Protein AF-A0A6P1Z9S9-F1 (afdb_monomer)

Radius of gyration: 16.91 Å; Cα contacts (8 Å, |Δi|>4): 119; chains: 1; bounding box: 34×32×51 Å

Secondary structure (DSSP, 8-state):
-TT-HHHHHHHHHHHHHHHHTT----EEEEEEEGGGHHHHHHHHTT-S-HHHHHHHHHTT-SS-HHHHHHHHHHHHHTT--EEEEEPPHHHHHHHHHHGGGG--HHHHTTS-S--------

InterPro domains:
  IPR007314 Haem-binding uptake, Tiki superfamily, ChaN [PF04187] (2-113)
  IPR007314 Haem-binding uptake, Tiki superfamily, ChaN [cd14727] (1-121)

Foldseek 3Di:
DLQDLVVLVVVVVVVVVCVVVVDQDEAEDALAAQVCQVVQVCQLVVNDPPVRVVVSSCVRDPPRCVSNVVVSVCCSVVVHHYGYDHHDPVLVVQCVVPNCVSDDPVSVVVDDPDDDDDDDD

Sequence (121 aa):
MHDEYSTHRAQLAVILALREAGHQVVVGLEMFERRDKETLDRWLAGKLPEREFIEAFLRNWCRLLPQYLDIVLYCRDNGVPMTGLNVPRSLTSNVASQCFESLTEEERGRLPPIACEVSPA

Nearest PDB structures (foldseek):
  6xcs-assembly2_B  TM=6.418E-01  e=1.123E-01  Klebsiella pneumoniae
  3uwo-assembly3_B  TM=2.766E-01  e=8.223E+00  Pseudomonas aeruginosa PAO1
  4gmd-assembly2_B  TM=2.086E-01  e=8.750E+00  Pseudomonas aeruginosa PAO1

Solvent-accessible surface area (backbone atoms only — not comparable to full-atom values): 7199 Å² total; per-residue (Å²): 100,86,85,41,54,69,48,40,52,51,52,43,50,51,56,48,53,43,47,76,72,68,48,91,68,69,49,75,34,68,57,31,32,54,83,44,38,65,60,44,51,32,41,47,68,72,72,44,57,68,70,59,52,51,54,56,42,47,74,67,41,75,92,43,60,82,47,45,43,66,52,58,47,50,25,30,80,68,70,39,51,61,42,28,64,30,72,59,68,68,57,56,53,40,36,75,75,50,39,76,78,67,48,52,73,72,60,51,69,74,47,75,101,73,86,86,83,79,76,82,131

Structure (mmCIF, N/CA/C/O backbone):
data_AF-A0A6P1Z9S9-F1
#
_entry.id   AF-A0A6P1Z9S9-F1
#
loop_
_atom_site.group_PDB
_atom_site.id
_atom_site.type_symbol
_atom_site.label_atom_id
_atom_site.label_alt_id
_atom_site.label_comp_id
_atom_site.label_asym_id
_atom_site.label_entity_id
_atom_site.label_seq_id
_atom_site.pdbx_PDB_ins_code
_atom_site.Cartn_x
_atom_site.Cartn_y
_atom_site.Cartn_z
_atom_site.occupancy
_atom_site.B_iso_or_equiv
_atom_site.auth_seq_id
_atom_site.auth_comp_id
_atom_site.auth_asym_id
_atom_site.auth_atom_id
_atom_site.pdbx_PDB_model_num
ATOM 1 N N . MET A 1 1 ? -10.847 6.749 -11.526 1.00 76.06 1 MET A N 1
ATOM 2 C CA . MET A 1 1 ? -9.511 6.948 -12.147 1.00 76.06 1 MET A CA 1
ATOM 3 C C . MET A 1 1 ? -8.439 6.984 -11.049 1.00 76.06 1 MET A C 1
ATOM 5 O O . MET A 1 1 ? -8.804 7.129 -9.889 1.00 76.06 1 MET A O 1
ATOM 9 N N . HIS A 1 2 ? -7.143 6.797 -11.343 1.00 82.38 2 HIS A N 1
ATOM 10 C CA . HIS A 1 2 ? -6.106 6.734 -10.288 1.00 82.38 2 HIS A CA 1
ATOM 11 C C . HIS A 1 2 ? -5.831 8.074 -9.585 1.00 82.38 2 HIS A C 1
ATOM 13 O O . HIS A 1 2 ? -5.347 8.071 -8.457 1.00 82.38 2 HIS A O 1
ATOM 19 N N . ASP A 1 3 ? -6.133 9.195 -10.225 1.00 84.62 3 ASP A N 1
ATOM 20 C CA . ASP A 1 3 ? -5.942 10.571 -9.748 1.00 84.62 3 ASP A CA 1
ATOM 21 C C . ASP A 1 3 ? -7.193 11.174 -9.078 1.00 84.62 3 ASP A C 1
ATOM 23 O O . ASP A 1 3 ? -7.115 12.220 -8.429 1.00 84.62 3 ASP A O 1
ATOM 27 N N . GLU A 1 4 ? -8.336 10.495 -9.174 1.00 88.56 4 GLU A N 1
ATOM 28 C CA . GLU A 1 4 ? -9.611 10.928 -8.610 1.00 88.56 4 GLU A CA 1
ATOM 29 C C . GLU A 1 4 ? -9.770 10.496 -7.151 1.00 88.56 4 GLU A C 1
ATOM 31 O O . GLU A 1 4 ? -9.980 9.322 -6.838 1.00 88.56 4 GLU A O 1
ATOM 36 N N . TYR A 1 5 ? -9.787 11.468 -6.243 1.00 87.31 5 TYR A N 1
ATOM 37 C CA . TYR A 1 5 ? -9.952 11.224 -4.808 1.00 87.31 5 TYR A CA 1
ATOM 38 C C . TYR A 1 5 ? -11.262 10.487 -4.451 1.00 87.31 5 TYR A C 1
ATOM 40 O O . TYR A 1 5 ? -11.290 9.662 -3.540 1.00 87.31 5 TYR A O 1
ATOM 48 N N . SER A 1 6 ? -12.352 10.720 -5.193 1.00 91.94 6 SER A N 1
ATOM 49 C CA . SER A 1 6 ? -13.635 10.024 -4.997 1.00 91.94 6 SER A CA 1
ATOM 50 C C . SER A 1 6 ? -13.537 8.512 -5.222 1.00 91.94 6 SER A C 1
ATOM 52 O O . SER A 1 6 ? -14.176 7.752 -4.494 1.00 91.94 6 SER A O 1
ATOM 54 N N . THR A 1 7 ? -12.707 8.075 -6.176 1.00 93.62 7 THR A N 1
ATOM 55 C CA . THR A 1 7 ? -12.461 6.650 -6.439 1.00 93.62 7 THR A CA 1
ATOM 56 C C . THR A 1 7 ? -11.801 5.999 -5.222 1.00 93.62 7 THR A C 1
ATOM 58 O O . THR A 1 7 ? -12.254 4.955 -4.759 1.00 93.62 7 THR A O 1
ATOM 61 N N . HIS A 1 8 ? -10.786 6.644 -4.643 1.00 93.94 8 HIS A N 1
ATOM 62 C CA . HIS A 1 8 ? -10.068 6.123 -3.472 1.00 93.94 8 HIS A CA 1
ATOM 63 C C . HIS A 1 8 ? -10.915 6.117 -2.207 1.00 93.94 8 HIS A C 1
ATOM 65 O O . HIS A 1 8 ? -10.881 5.158 -1.440 1.00 93.94 8 HIS A O 1
ATOM 71 N N . ARG A 1 9 ? -11.770 7.128 -2.021 1.00 94.75 9 ARG A N 1
ATOM 72 C CA . ARG A 1 9 ? -12.762 7.108 -0.938 1.00 94.75 9 ARG A CA 1
ATOM 73 C C . ARG A 1 9 ? -13.740 5.944 -1.072 1.00 94.75 9 ARG A C 1
ATOM 75 O O . ARG A 1 9 ? -14.077 5.328 -0.065 1.00 94.75 9 ARG A O 1
ATOM 82 N N . ALA A 1 10 ? -14.184 5.630 -2.289 1.00 96.44 10 ALA A N 1
ATOM 83 C CA . ALA A 1 10 ? -15.038 4.470 -2.527 1.00 96.44 10 ALA A CA 1
ATOM 84 C C . ALA A 1 10 ? -14.296 3.153 -2.237 1.00 96.44 10 ALA A C 1
ATOM 86 O O . ALA A 1 10 ? -14.860 2.269 -1.598 1.00 96.44 10 ALA A O 1
ATOM 87 N N . GLN A 1 11 ? -13.022 3.038 -2.627 1.00 97.00 11 GLN A N 1
ATOM 88 C CA . GLN A 1 11 ? -12.185 1.880 -2.289 1.00 97.00 11 GLN A CA 1
ATOM 89 C C . GLN A 1 11 ? -12.043 1.703 -0.771 1.00 97.00 11 GLN A C 1
ATOM 91 O O . GLN A 1 11 ? -12.250 0.602 -0.263 1.00 97.00 11 GLN A O 1
ATOM 96 N N . LEU A 1 12 ? -11.768 2.783 -0.032 1.00 97.56 12 LEU A N 1
ATOM 97 C CA . LEU A 1 12 ? -11.719 2.746 1.429 1.00 97.56 12 LEU A CA 1
ATOM 98 C C . LEU A 1 12 ? -13.067 2.332 2.035 1.00 97.56 12 LEU A C 1
ATOM 100 O O . LEU A 1 12 ? -13.097 1.501 2.939 1.00 97.56 12 LEU A O 1
ATOM 104 N N . ALA A 1 13 ? -14.183 2.851 1.515 1.00 97.94 13 ALA A N 1
ATOM 105 C CA . ALA A 1 13 ? -15.519 2.469 1.969 1.00 97.94 13 ALA A CA 1
ATOM 106 C C . ALA A 1 13 ? -15.799 0.969 1.769 1.00 97.94 13 ALA A C 1
ATOM 108 O O . ALA A 1 13 ? -16.383 0.335 2.643 1.00 97.94 13 ALA A O 1
ATOM 109 N N . VAL A 1 14 ? -15.338 0.379 0.662 1.00 98.19 14 VAL A N 1
ATOM 110 C CA . VAL A 1 14 ? -15.440 -1.070 0.427 1.00 98.19 14 VAL A CA 1
ATOM 111 C C . VAL A 1 14 ? -14.598 -1.857 1.433 1.00 98.19 14 VAL A C 1
ATOM 113 O O . VAL A 1 14 ? -15.086 -2.833 2.000 1.00 98.19 14 VAL A O 1
ATOM 116 N N . ILE A 1 15 ? -13.356 -1.430 1.693 1.00 98.19 15 ILE A N 1
ATOM 117 C CA . ILE A 1 15 ? -12.480 -2.071 2.689 1.00 98.19 15 ILE A CA 1
ATOM 118 C C . ILE A 1 15 ? -13.145 -2.059 4.072 1.00 98.19 15 ILE A C 1
ATOM 120 O O . ILE A 1 15 ? -13.189 -3.094 4.741 1.00 98.19 15 ILE A O 1
ATOM 124 N N . LEU A 1 16 ? -13.689 -0.907 4.475 1.00 98.00 16 LEU A N 1
ATOM 125 C CA . LEU A 1 16 ? -14.410 -0.735 5.735 1.00 98.00 16 LEU A CA 1
ATOM 126 C C . LEU A 1 16 ? -15.626 -1.659 5.812 1.00 98.00 16 LEU A C 1
ATOM 128 O O . LEU A 1 16 ? -15.726 -2.443 6.751 1.00 98.00 16 LEU A O 1
ATOM 132 N N . ALA A 1 17 ? -16.490 -1.643 4.796 1.00 98.31 17 ALA A N 1
ATOM 133 C CA . ALA A 1 17 ? -17.705 -2.454 4.776 1.00 98.31 17 ALA A CA 1
ATOM 134 C C . ALA A 1 17 ? -17.408 -3.962 4.867 1.00 98.31 17 ALA A C 1
ATOM 136 O O . ALA A 1 17 ? -18.079 -4.687 5.600 1.00 98.31 17 ALA A O 1
ATOM 137 N N . LEU A 1 18 ? -16.374 -4.449 4.169 1.00 98.25 18 LEU A N 1
ATOM 138 C CA . LEU A 1 18 ? -15.960 -5.855 4.249 1.00 98.25 18 LEU A CA 1
ATOM 139 C C . LEU A 1 18 ? -15.456 -6.227 5.649 1.00 98.25 18 LEU A C 1
ATOM 141 O O . LEU A 1 18 ? -15.772 -7.303 6.158 1.00 98.25 18 LEU A O 1
ATOM 145 N N . ARG A 1 19 ? -14.685 -5.337 6.281 1.00 97.44 19 ARG A N 1
ATOM 146 C CA . ARG A 1 19 ? -14.172 -5.525 7.644 1.00 97.44 19 ARG A CA 1
ATOM 147 C C . ARG A 1 19 ? -15.293 -5.503 8.680 1.00 97.44 19 ARG A C 1
ATOM 149 O O . ARG A 1 19 ? -15.312 -6.361 9.556 1.00 97.44 19 ARG A O 1
ATOM 156 N N . GLU A 1 20 ? -16.230 -4.567 8.564 1.00 96.88 20 GLU A N 1
ATOM 157 C CA . GLU A 1 20 ? -17.415 -4.464 9.427 1.00 96.88 20 GLU A CA 1
ATOM 158 C C . GLU A 1 20 ? -18.318 -5.696 9.306 1.00 96.88 20 GLU A C 1
ATOM 160 O O . GLU A 1 20 ? -18.854 -6.169 10.306 1.00 96.88 20 GLU A O 1
ATOM 165 N N . ALA A 1 21 ? -18.412 -6.281 8.109 1.00 97.94 21 ALA A N 1
ATOM 166 C CA . ALA A 1 21 ? -19.095 -7.552 7.874 1.00 97.94 21 ALA A CA 1
ATOM 167 C C . ALA A 1 21 ? -18.333 -8.787 8.414 1.00 97.94 21 ALA A C 1
ATOM 169 O O . ALA A 1 21 ? -18.815 -9.911 8.287 1.00 97.94 21 ALA A O 1
ATOM 170 N N . GLY A 1 22 ? -17.155 -8.605 9.022 1.00 97.06 22 GLY A N 1
ATOM 171 C CA . GLY A 1 22 ? -16.372 -9.674 9.646 1.00 97.06 22 GLY A CA 1
ATOM 172 C C . GLY A 1 22 ? -15.466 -10.451 8.689 1.00 97.06 22 GLY A C 1
ATOM 173 O O . GLY A 1 22 ? -14.930 -11.494 9.069 1.00 97.06 22 GLY A O 1
ATOM 174 N N . HIS A 1 23 ? -15.262 -9.974 7.458 1.00 98.06 23 HIS A N 1
ATOM 175 C CA . HIS A 1 23 ? -14.363 -10.634 6.517 1.00 98.06 23 HIS A CA 1
ATOM 176 C C . HIS A 1 23 ? -12.891 -10.347 6.827 1.00 98.06 23 HIS A C 1
ATOM 178 O O . HIS A 1 23 ? -12.495 -9.245 7.217 1.00 98.06 23 HIS A O 1
ATOM 184 N N . GLN A 1 24 ? -12.048 -11.350 6.574 1.00 96.19 24 GLN A N 1
ATOM 185 C CA . GLN A 1 24 ? -10.606 -11.150 6.508 1.00 96.19 24 GLN A CA 1
ATOM 186 C C . GLN A 1 24 ? -10.263 -10.440 5.197 1.00 96.19 24 GLN A C 1
ATOM 188 O O . GLN A 1 24 ? -10.572 -10.935 4.116 1.00 96.19 24 GLN A O 1
ATOM 193 N N . VAL A 1 25 ? -9.627 -9.275 5.304 1.00 97.56 25 VAL A N 1
ATOM 194 C CA . VAL A 1 25 ? -9.275 -8.424 4.163 1.00 97.56 25 VAL A CA 1
ATOM 195 C C . VAL A 1 25 ? -7.765 -8.242 4.114 1.00 97.56 25 VAL A C 1
ATOM 197 O O . VAL A 1 25 ? -7.137 -7.971 5.137 1.00 97.56 25 VAL A O 1
ATOM 200 N N . VAL A 1 26 ? -7.209 -8.360 2.910 1.00 97.62 26 VAL A N 1
ATOM 201 C CA . VAL A 1 26 ? -5.836 -7.977 2.565 1.00 97.62 26 VAL A CA 1
ATOM 202 C C . VAL A 1 26 ? -5.921 -6.972 1.424 1.00 97.62 26 VAL A C 1
ATOM 204 O O . VAL A 1 26 ? -6.663 -7.193 0.466 1.00 97.62 26 VAL A O 1
ATOM 207 N N . VAL A 1 27 ? -5.173 -5.874 1.514 1.00 97.94 27 VAL A N 1
ATOM 208 C CA . VAL A 1 27 ? -5.168 -4.825 0.488 1.00 97.94 27 VAL A CA 1
ATOM 209 C C . VAL A 1 27 ? -3.989 -5.030 -0.460 1.00 97.94 27 VAL A C 1
ATOM 211 O O . VAL A 1 27 ? -2.824 -4.944 -0.073 1.00 97.94 27 VAL A O 1
ATOM 214 N N . GLY A 1 28 ? -4.303 -5.320 -1.721 1.00 96.62 28 GLY A N 1
ATOM 215 C CA . GLY A 1 28 ? -3.324 -5.382 -2.800 1.00 96.62 28 GLY A CA 1
ATOM 216 C C . GLY A 1 28 ? -3.024 -3.990 -3.352 1.00 96.62 28 GLY A C 1
ATOM 217 O O . GLY A 1 28 ? -3.941 -3.239 -3.674 1.00 96.62 28 GLY A O 1
ATOM 218 N N . LEU A 1 29 ? -1.744 -3.656 -3.476 1.00 95.62 29 LEU A N 1
ATOM 219 C CA . LEU A 1 29 ? -1.262 -2.353 -3.908 1.00 95.62 29 LEU A CA 1
ATOM 220 C C . LEU A 1 29 ? -0.479 -2.478 -5.221 1.00 95.62 29 LEU A C 1
ATOM 222 O O . LEU A 1 29 ? 0.596 -3.072 -5.266 1.00 95.62 29 LEU A O 1
ATOM 226 N N . GLU A 1 30 ? -1.014 -1.910 -6.302 1.00 92.75 30 GLU A N 1
ATOM 227 C CA . GLU A 1 30 ? -0.419 -1.990 -7.646 1.00 92.75 30 GLU A CA 1
ATOM 228 C C . GLU A 1 30 ? 0.886 -1.183 -7.768 1.00 92.75 30 GLU A C 1
ATOM 230 O O . GLU A 1 30 ? 1.817 -1.573 -8.471 1.00 92.75 30 GLU A O 1
ATOM 235 N N . MET A 1 31 ? 1.013 -0.080 -7.032 1.00 92.31 31 MET A N 1
ATOM 236 C CA . MET A 1 31 ? 2.249 0.705 -6.990 1.00 92.31 31 MET A CA 1
ATOM 237 C C . MET A 1 31 ? 3.406 0.009 -6.271 1.00 92.31 31 MET A C 1
ATOM 239 O O . MET A 1 31 ? 4.523 0.516 -6.301 1.00 92.31 31 MET A O 1
ATOM 243 N N . PHE A 1 32 ? 3.165 -1.138 -5.639 1.00 94.62 32 PHE A N 1
ATOM 244 C CA . PHE A 1 32 ? 4.201 -1.959 -5.034 1.00 94.62 32 PHE A CA 1
ATOM 245 C C . PHE A 1 32 ? 4.385 -3.243 -5.827 1.00 94.62 32 PHE A C 1
ATOM 247 O O . PHE A 1 32 ? 3.440 -3.847 -6.344 1.00 94.62 32 PHE A O 1
ATOM 254 N N . GLU A 1 33 ? 5.629 -3.681 -5.902 1.00 93.12 33 GLU A N 1
ATOM 255 C CA . GLU A 1 33 ? 5.970 -4.953 -6.500 1.00 93.12 33 GLU A CA 1
ATOM 256 C C . GLU A 1 33 ? 5.850 -6.078 -5.469 1.00 93.12 33 GLU A C 1
ATOM 258 O O . GLU A 1 33 ? 5.972 -5.856 -4.264 1.00 93.12 33 GLU A O 1
ATOM 263 N N . ARG A 1 34 ? 5.702 -7.328 -5.921 1.00 90.56 34 ARG A N 1
ATOM 264 C CA . ARG A 1 34 ? 5.658 -8.499 -5.020 1.00 90.56 34 ARG A CA 1
ATOM 265 C C . ARG A 1 34 ? 6.870 -8.584 -4.081 1.00 90.56 34 ARG A C 1
ATOM 267 O O . ARG A 1 34 ? 6.754 -9.103 -2.974 1.00 90.56 34 ARG A O 1
ATOM 274 N N . ARG A 1 35 ? 8.027 -8.058 -4.507 1.00 90.50 35 ARG A N 1
ATOM 275 C CA . ARG A 1 3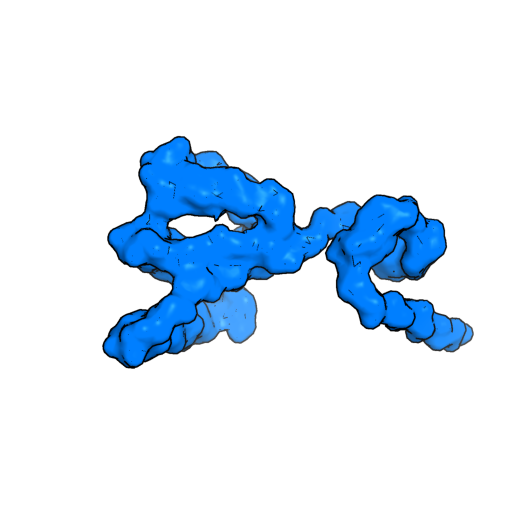5 ? 9.260 -7.998 -3.700 1.00 90.50 35 ARG A CA 1
ATOM 276 C C . ARG A 1 35 ? 9.226 -6.954 -2.579 1.00 90.50 35 ARG A C 1
ATOM 278 O O . ARG A 1 35 ? 10.014 -7.064 -1.650 1.00 90.50 35 ARG A O 1
ATOM 285 N N . ASP A 1 36 ? 8.311 -5.986 -2.618 1.00 94.50 36 ASP A N 1
ATOM 286 C CA . ASP A 1 36 ? 8.209 -4.923 -1.608 1.00 94.50 36 ASP A CA 1
ATOM 287 C C . ASP A 1 36 ? 7.483 -5.385 -0.321 1.00 94.50 36 ASP A C 1
ATOM 289 O O . ASP A 1 36 ? 7.156 -4.566 0.541 1.00 94.50 36 ASP A O 1
ATOM 293 N N . LYS A 1 37 ? 7.233 -6.695 -0.148 1.00 93.50 37 LYS A N 1
ATOM 294 C CA . LYS A 1 37 ? 6.552 -7.249 1.035 1.00 93.50 37 LYS A CA 1
ATOM 295 C C . LYS A 1 37 ? 7.201 -6.807 2.350 1.00 93.50 37 LYS A C 1
ATOM 297 O O . LYS A 1 37 ? 6.489 -6.396 3.258 1.00 93.50 37 LYS A O 1
ATOM 302 N N . GLU A 1 38 ? 8.528 -6.855 2.450 1.00 96.12 38 GLU A N 1
ATOM 303 C CA . GLU A 1 38 ? 9.227 -6.460 3.679 1.00 96.12 38 GLU A CA 1
ATOM 304 C C . GLU A 1 38 ? 9.007 -4.976 4.011 1.00 96.12 38 GLU A C 1
ATOM 306 O O . GLU A 1 38 ? 8.772 -4.619 5.166 1.00 96.12 38 GLU A O 1
ATOM 311 N N . THR A 1 39 ? 9.022 -4.102 3.001 1.00 96.75 39 THR A N 1
ATOM 312 C CA . THR A 1 39 ? 8.729 -2.674 3.169 1.00 96.75 39 THR A CA 1
ATOM 313 C C . THR A 1 39 ? 7.309 -2.462 3.694 1.00 96.75 39 THR A C 1
ATOM 315 O O . THR A 1 39 ? 7.119 -1.716 4.657 1.00 96.75 39 THR A O 1
ATOM 318 N N . LEU A 1 40 ? 6.321 -3.147 3.110 1.00 97.06 40 LEU A N 1
ATOM 319 C CA . LEU A 1 40 ? 4.919 -3.057 3.528 1.00 97.06 40 LEU A CA 1
ATOM 320 C C . LEU A 1 40 ? 4.694 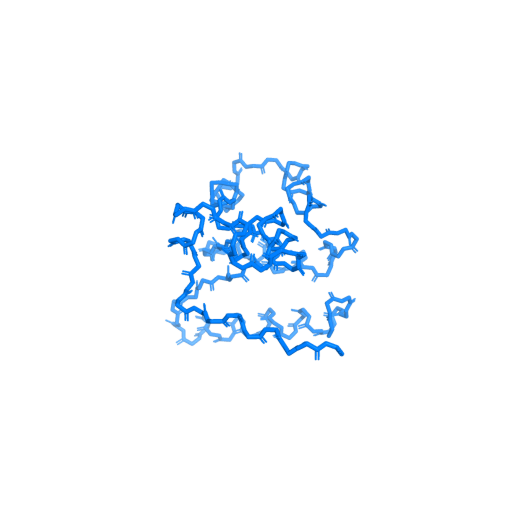-3.619 4.939 1.00 97.06 40 LEU A C 1
ATOM 322 O O . LEU A 1 40 ? 3.990 -2.997 5.732 1.00 97.06 40 LEU A O 1
ATOM 326 N N . ASP A 1 41 ? 5.338 -4.735 5.284 1.00 97.31 41 ASP A N 1
ATOM 327 C CA . ASP A 1 41 ? 5.265 -5.334 6.621 1.00 97.31 41 ASP A CA 1
ATOM 328 C C . ASP A 1 41 ? 5.895 -4.409 7.681 1.00 97.31 41 ASP A C 1
ATOM 330 O O . ASP A 1 41 ? 5.338 -4.222 8.766 1.00 97.31 41 ASP A O 1
ATOM 334 N N . ARG A 1 42 ? 7.038 -3.774 7.375 1.00 97.88 42 ARG A N 1
ATOM 335 C CA . ARG A 1 42 ? 7.676 -2.794 8.272 1.00 97.88 42 ARG A CA 1
ATOM 336 C C . ARG A 1 42 ? 6.825 -1.540 8.453 1.00 97.88 42 ARG A C 1
ATOM 338 O O . ARG A 1 42 ? 6.760 -1.027 9.570 1.00 97.88 42 ARG A O 1
ATOM 345 N N . TRP A 1 43 ? 6.186 -1.056 7.388 1.00 97.38 43 TRP A N 1
ATOM 346 C CA . TRP A 1 43 ? 5.242 0.060 7.466 1.00 97.38 43 TRP A CA 1
ATOM 347 C C . TRP A 1 43 ? 4.050 -0.279 8.359 1.00 97.38 43 TRP A C 1
ATOM 349 O O . TRP A 1 43 ? 3.767 0.465 9.295 1.00 97.38 43 TRP A O 1
ATOM 359 N N . LEU A 1 44 ? 3.419 -1.436 8.131 1.00 97.00 44 LEU A N 1
ATOM 360 C CA . LEU A 1 44 ? 2.304 -1.941 8.935 1.00 97.00 44 LEU A CA 1
ATOM 361 C C . LEU A 1 44 ? 2.680 -2.069 10.420 1.00 97.00 44 LEU A C 1
ATOM 363 O O . LEU A 1 44 ? 1.883 -1.741 11.290 1.00 97.00 44 LEU A O 1
ATOM 367 N N . ALA A 1 45 ? 3.912 -2.490 10.715 1.00 96.75 45 ALA A N 1
ATOM 368 C CA . ALA A 1 45 ? 4.427 -2.606 12.079 1.00 96.75 45 ALA A CA 1
ATOM 369 C C . ALA A 1 45 ? 4.841 -1.267 12.727 1.00 96.75 45 ALA A C 1
ATOM 371 O O . ALA A 1 45 ? 5.346 -1.280 13.850 1.00 96.75 45 ALA A O 1
ATOM 372 N N . GLY A 1 46 ? 4.720 -0.131 12.029 1.00 95.81 46 GLY A N 1
ATOM 373 C CA . GLY A 1 46 ? 5.191 1.175 12.510 1.00 95.81 46 GLY A CA 1
ATOM 374 C C . GLY A 1 46 ? 6.719 1.289 12.621 1.00 95.81 46 GLY A C 1
ATOM 375 O O . GLY A 1 46 ? 7.228 2.146 13.337 1.00 95.81 46 GLY A O 1
ATOM 376 N N . LYS A 1 47 ? 7.466 0.412 11.935 1.00 97.38 47 LYS A N 1
ATOM 377 C CA . LYS A 1 47 ? 8.942 0.313 11.965 1.00 97.38 47 LYS A CA 1
ATOM 378 C C . LYS A 1 47 ? 9.619 0.898 10.721 1.00 97.38 47 LYS A C 1
ATOM 380 O O . LYS A 1 47 ? 10.838 0.778 10.561 1.00 97.38 47 LYS A O 1
ATOM 385 N N . LEU A 1 48 ? 8.837 1.463 9.805 1.00 97.19 48 LEU A N 1
ATOM 386 C CA . LEU A 1 48 ? 9.324 2.166 8.626 1.00 97.19 48 LEU A CA 1
ATOM 387 C C . LEU A 1 48 ? 9.030 3.662 8.794 1.00 97.19 48 LEU A C 1
ATOM 389 O O . LEU A 1 48 ? 7.861 4.021 8.950 1.00 97.19 48 LEU A O 1
ATOM 393 N N . PRO A 1 49 ? 10.049 4.536 8.768 1.00 96.19 49 PRO A N 1
ATOM 394 C CA . PRO A 1 49 ? 9.832 5.976 8.751 1.00 96.19 49 PRO A CA 1
ATOM 395 C C . PRO A 1 49 ? 8.963 6.395 7.563 1.00 96.19 49 PRO A C 1
ATOM 397 O O . PRO A 1 49 ? 9.110 5.870 6.460 1.00 96.19 49 PRO A O 1
ATOM 400 N N . GLU A 1 50 ? 8.101 7.391 7.762 1.00 93.44 50 GLU A N 1
ATOM 401 C CA . GLU A 1 50 ? 7.192 7.880 6.716 1.00 93.44 50 GLU A CA 1
ATOM 402 C C . GLU A 1 50 ? 7.938 8.300 5.445 1.00 93.44 50 GLU A C 1
ATOM 404 O O . GLU A 1 50 ? 7.537 7.945 4.341 1.00 93.44 50 GLU A O 1
ATOM 409 N N . ARG A 1 51 ? 9.089 8.963 5.596 1.00 94.62 51 ARG A N 1
ATOM 410 C CA . ARG A 1 51 ? 9.948 9.335 4.468 1.00 94.62 51 ARG A CA 1
ATOM 411 C C . ARG A 1 51 ? 10.365 8.127 3.619 1.00 94.62 51 ARG A C 1
ATOM 413 O O . ARG A 1 51 ? 10.308 8.211 2.397 1.00 94.62 51 ARG A O 1
ATOM 420 N N . GLU A 1 52 ? 10.752 7.015 4.243 1.00 95.75 52 GLU A N 1
ATOM 421 C CA . GLU A 1 52 ? 11.145 5.793 3.523 1.00 95.75 52 GLU A CA 1
ATOM 422 C C . GLU A 1 52 ? 9.943 5.147 2.818 1.00 95.75 52 GLU A C 1
ATOM 424 O O . GLU A 1 52 ? 10.075 4.640 1.704 1.00 95.75 52 GLU A O 1
ATOM 429 N N . PHE A 1 53 ? 8.753 5.203 3.427 1.00 94.88 53 PHE A N 1
ATOM 430 C CA . PHE A 1 53 ? 7.523 4.742 2.780 1.00 94.88 53 PHE A CA 1
ATOM 431 C C . PHE A 1 53 ? 7.192 5.571 1.532 1.00 94.88 53 PHE A C 1
ATOM 433 O O . PHE A 1 53 ? 6.891 5.013 0.476 1.00 94.88 53 PHE A O 1
ATOM 440 N N . ILE A 1 54 ? 7.294 6.899 1.636 1.00 93.31 54 ILE A N 1
ATOM 441 C CA . ILE A 1 54 ? 7.079 7.824 0.517 1.00 93.31 54 ILE A CA 1
ATOM 442 C C . ILE A 1 54 ? 8.063 7.519 -0.618 1.00 93.31 54 ILE A C 1
ATOM 444 O O . ILE A 1 54 ? 7.652 7.406 -1.771 1.00 93.31 54 ILE A O 1
ATOM 448 N N . GLU A 1 55 ? 9.348 7.335 -0.307 1.00 93.50 55 GLU A N 1
ATOM 449 C CA . GLU A 1 55 ? 10.370 6.973 -1.298 1.00 93.50 55 GLU A CA 1
ATOM 450 C C . GLU A 1 55 ? 10.053 5.637 -1.990 1.00 93.50 55 GLU A C 1
ATOM 452 O O . GLU A 1 55 ? 10.179 5.526 -3.213 1.00 93.50 55 GLU A O 1
ATOM 457 N N . ALA A 1 56 ? 9.582 4.637 -1.238 1.00 93.06 56 ALA A N 1
ATOM 458 C CA . ALA A 1 56 ? 9.172 3.353 -1.798 1.00 93.06 56 ALA A CA 1
ATOM 459 C C . ALA A 1 56 ? 7.954 3.473 -2.729 1.00 93.06 56 ALA A C 1
ATOM 461 O O . ALA A 1 56 ? 7.960 2.887 -3.809 1.00 93.06 56 ALA A O 1
ATOM 462 N N . PHE A 1 57 ? 6.948 4.268 -2.359 1.00 93.31 57 PHE A N 1
ATOM 463 C CA . PHE A 1 57 ? 5.775 4.528 -3.200 1.00 93.31 57 PHE A CA 1
ATOM 464 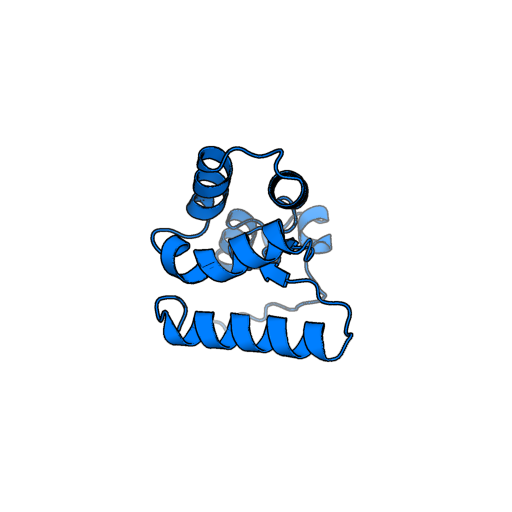C C . PHE A 1 57 ? 6.166 5.238 -4.509 1.00 93.31 57 PHE A C 1
ATOM 466 O O . PHE A 1 57 ? 5.768 4.837 -5.608 1.00 93.31 57 PHE A O 1
ATOM 473 N N . LEU A 1 58 ? 6.983 6.290 -4.396 1.00 90.88 58 LEU A N 1
ATOM 474 C CA . LEU A 1 58 ? 7.380 7.138 -5.522 1.00 90.88 58 LEU A CA 1
ATOM 475 C C . LEU A 1 58 ? 8.283 6.427 -6.537 1.00 90.88 58 LEU A C 1
ATOM 477 O O . LEU A 1 58 ? 8.341 6.858 -7.687 1.00 90.88 58 LEU A O 1
ATOM 481 N N . ARG A 1 59 ? 8.947 5.328 -6.153 1.00 89.69 59 ARG A N 1
ATOM 482 C CA . ARG A 1 59 ? 9.762 4.502 -7.061 1.00 89.69 59 ARG A CA 1
ATOM 483 C C . ARG A 1 59 ? 8.973 4.017 -8.278 1.00 89.69 59 ARG A C 1
ATOM 485 O O . ARG A 1 59 ? 9.524 3.945 -9.375 1.00 89.69 59 ARG A O 1
ATOM 492 N N . ASN A 1 60 ? 7.694 3.700 -8.094 1.00 84.69 60 ASN A N 1
ATOM 493 C CA . ASN A 1 60 ? 6.854 3.175 -9.164 1.00 84.69 60 ASN A CA 1
ATOM 494 C C . ASN A 1 60 ? 5.849 4.216 -9.659 1.00 84.69 60 ASN A C 1
ATOM 496 O O . ASN A 1 60 ? 5.620 4.317 -10.871 1.00 84.69 60 ASN A O 1
ATOM 500 N N . TRP A 1 61 ? 5.226 4.962 -8.744 1.00 86.50 61 TRP A N 1
ATOM 501 C CA . TRP A 1 61 ? 4.096 5.837 -9.046 1.00 86.50 61 TRP A CA 1
ATOM 502 C C . TRP A 1 61 ? 4.363 7.267 -8.576 1.00 86.50 61 TRP A C 1
ATOM 504 O O . TRP A 1 61 ? 4.382 7.567 -7.384 1.00 86.50 61 TRP A O 1
ATOM 514 N N . CYS A 1 62 ? 4.521 8.187 -9.526 1.00 77.88 62 CYS A N 1
ATOM 515 C CA . CYS A 1 62 ? 4.774 9.594 -9.229 1.00 77.88 62 CYS A CA 1
ATOM 516 C C . CYS A 1 62 ? 3.466 10.366 -8.981 1.00 77.88 62 CYS A C 1
ATOM 518 O O . CYS A 1 62 ? 2.514 10.233 -9.744 1.00 77.88 62 CYS A O 1
ATOM 520 N N . ARG A 1 63 ? 3.457 11.254 -7.972 1.00 73.31 63 ARG A N 1
ATOM 521 C CA . ARG A 1 63 ? 2.417 12.285 -7.711 1.00 73.31 63 ARG A CA 1
ATOM 522 C C . ARG A 1 63 ? 1.012 11.790 -7.326 1.00 73.31 63 ARG A C 1
ATOM 524 O O . ARG A 1 63 ? 0.129 12.626 -7.168 1.00 73.31 63 ARG A O 1
ATOM 531 N N . LEU A 1 64 ? 0.824 10.485 -7.124 1.00 86.31 64 LEU A N 1
ATOM 532 C CA . LEU A 1 64 ? -0.467 9.903 -6.733 1.00 86.31 64 LEU A CA 1
ATOM 533 C C . LEU A 1 64 ? -0.588 9.582 -5.237 1.00 86.31 64 LEU A C 1
ATOM 535 O O . LEU A 1 64 ? -1.656 9.202 -4.784 1.00 86.31 64 LEU A O 1
ATOM 539 N N . LEU A 1 65 ? 0.479 9.721 -4.446 1.00 86.50 65 LEU A N 1
ATOM 540 C CA . LEU A 1 65 ? 0.445 9.358 -3.024 1.00 86.50 65 LEU A CA 1
ATOM 541 C C . LEU A 1 65 ? -0.712 10.007 -2.229 1.00 86.50 65 LEU A C 1
ATOM 543 O O . LEU A 1 65 ? -1.353 9.278 -1.470 1.00 86.50 65 LEU A O 1
ATOM 547 N N . PRO A 1 66 ? -1.033 11.312 -2.386 1.00 90.38 66 PRO A N 1
ATOM 548 C CA . PRO A 1 66 ? -2.111 11.940 -1.617 1.00 90.38 66 PRO A CA 1
ATOM 549 C C . PRO A 1 66 ? -3.465 11.242 -1.772 1.00 90.38 66 PRO A C 1
ATOM 551 O O . PRO A 1 66 ? -4.256 11.216 -0.838 1.00 90.38 66 PRO A O 1
ATOM 554 N N . GLN A 1 67 ? -3.720 10.646 -2.936 1.00 90.12 67 GLN A N 1
ATOM 555 C CA . GLN A 1 67 ? -4.953 9.930 -3.226 1.00 90.12 67 GLN A CA 1
ATOM 556 C C . GLN A 1 67 ? -5.067 8.599 -2.467 1.00 90.12 67 GLN A C 1
ATOM 558 O O . GLN A 1 67 ? -6.172 8.189 -2.131 1.00 90.12 67 GLN A O 1
ATOM 563 N N . TYR A 1 68 ? -3.940 7.945 -2.171 1.00 93.06 68 TYR A N 1
ATOM 564 C CA . TYR A 1 68 ? -3.905 6.644 -1.492 1.00 93.06 68 TYR A CA 1
ATOM 565 C C . TYR A 1 68 ? -3.727 6.763 0.021 1.00 93.06 68 TYR A C 1
ATOM 567 O O . TYR A 1 68 ? -3.888 5.762 0.719 1.00 93.06 68 TYR A O 1
ATOM 575 N N . LEU A 1 69 ? -3.383 7.954 0.526 1.00 92.50 69 LEU A N 1
ATOM 576 C CA . LEU A 1 69 ? -2.927 8.156 1.901 1.00 92.50 69 LEU A CA 1
ATOM 577 C C . LEU A 1 69 ? -3.921 7.614 2.937 1.00 92.50 69 LEU A C 1
ATOM 579 O O . LEU A 1 69 ? -3.516 6.893 3.845 1.00 92.50 69 LEU A O 1
ATOM 583 N N . ASP A 1 70 ? -5.216 7.872 2.753 1.00 95.50 70 ASP A N 1
ATOM 584 C CA . ASP A 1 70 ? -6.249 7.400 3.681 1.00 95.50 70 ASP A CA 1
ATOM 585 C C . ASP A 1 70 ? -6.303 5.868 3.756 1.00 95.50 70 ASP A C 1
ATOM 587 O O . ASP A 1 70 ? -6.474 5.304 4.834 1.00 95.50 70 ASP A O 1
ATOM 591 N N . ILE A 1 71 ? -6.097 5.178 2.629 1.00 96.81 71 ILE A N 1
ATOM 592 C CA . ILE A 1 71 ? -6.078 3.712 2.575 1.00 96.81 71 ILE A CA 1
ATOM 593 C C . ILE A 1 71 ? -4.837 3.173 3.290 1.00 96.81 71 ILE A C 1
ATOM 595 O O . ILE A 1 71 ? -4.959 2.280 4.130 1.00 96.81 71 ILE A O 1
ATOM 599 N N . VAL A 1 72 ? -3.643 3.701 2.992 1.00 96.00 72 VAL A N 1
ATOM 600 C CA . VAL A 1 72 ? -2.393 3.186 3.588 1.00 96.00 72 VAL A CA 1
ATOM 601 C C . VAL A 1 72 ? -2.269 3.506 5.076 1.00 96.00 72 VAL A C 1
ATOM 603 O O . VAL A 1 72 ? -1.728 2.685 5.822 1.00 96.00 72 VAL A O 1
ATOM 606 N N . LEU A 1 73 ? -2.800 4.648 5.526 1.00 96.38 73 LEU A N 1
ATOM 607 C CA . LEU A 1 73 ? -2.904 4.980 6.947 1.00 96.38 73 LEU A CA 1
ATOM 608 C C . LEU A 1 73 ? -3.934 4.093 7.642 1.00 96.38 73 LEU A C 1
ATOM 610 O O . LEU A 1 73 ? -3.604 3.481 8.654 1.00 96.38 73 LEU A O 1
ATOM 614 N N . TYR A 1 74 ? -5.132 3.933 7.067 1.00 97.62 74 TYR A N 1
ATOM 615 C CA . TYR A 1 74 ? -6.146 3.036 7.621 1.00 97.62 74 TYR A CA 1
ATOM 616 C C . TYR A 1 74 ? -5.597 1.618 7.805 1.00 97.62 74 TYR A C 1
ATOM 618 O O . TYR A 1 74 ? -5.778 1.024 8.869 1.00 97.62 74 TYR A O 1
ATOM 626 N N . CYS A 1 75 ? -4.886 1.094 6.801 1.00 97.56 75 CYS A N 1
ATOM 627 C CA . CYS A 1 75 ? -4.302 -0.239 6.874 1.00 97.56 75 CYS A CA 1
ATOM 628 C C . CYS A 1 75 ? -3.263 -0.355 7.991 1.00 97.56 75 CYS A C 1
ATOM 630 O O . CYS A 1 75 ? -3.316 -1.314 8.759 1.00 97.56 75 CYS A O 1
ATOM 632 N N . ARG A 1 76 ? -2.364 0.629 8.119 1.00 96.88 76 ARG A N 1
ATOM 633 C CA . ARG A 1 76 ? -1.375 0.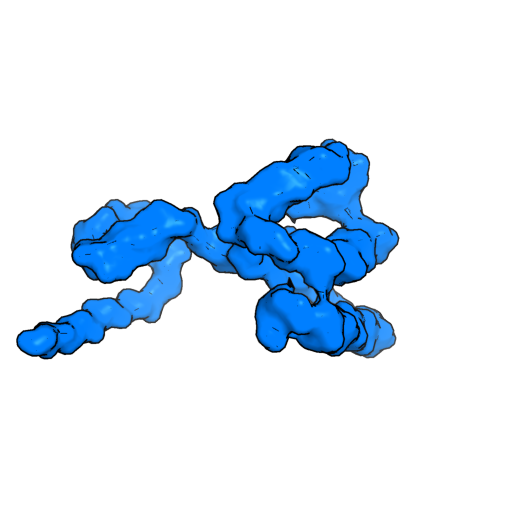677 9.203 1.00 96.88 76 ARG A CA 1
ATOM 634 C C . ARG A 1 76 ? -2.051 0.708 10.571 1.00 96.88 76 ARG A C 1
ATOM 636 O O . ARG A 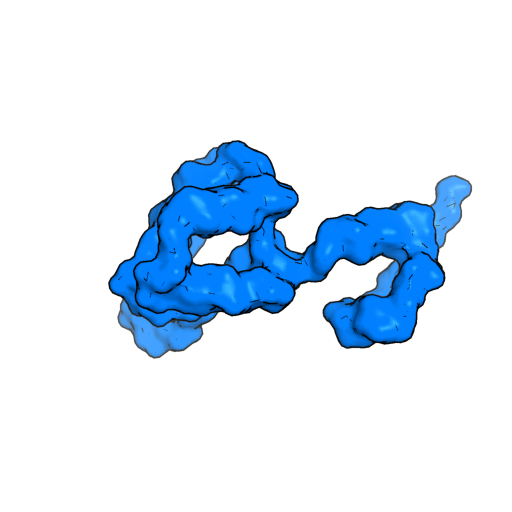1 76 ? -1.772 -0.134 11.418 1.00 96.88 76 ARG A O 1
ATOM 643 N N . ASP A 1 77 ? -2.962 1.654 10.760 1.00 96.75 77 ASP A N 1
ATOM 644 C CA . ASP A 1 77 ? -3.537 1.965 12.067 1.00 96.75 77 ASP A CA 1
ATOM 645 C C . ASP A 1 77 ? -4.522 0.879 12.546 1.00 96.75 77 ASP A C 1
ATOM 647 O O . ASP A 1 77 ? -4.723 0.713 13.746 1.00 96.75 77 ASP A O 1
ATOM 651 N N . ASN A 1 78 ? -5.097 0.091 11.626 1.00 96.69 78 ASN A N 1
ATOM 652 C CA . ASN A 1 78 ? -6.052 -0.987 11.930 1.00 96.69 78 ASN A CA 1
ATOM 653 C C . ASN A 1 78 ? -5.492 -2.401 11.696 1.00 96.69 78 ASN A C 1
ATOM 655 O O . ASN A 1 78 ? -6.247 -3.383 11.735 1.00 96.69 78 ASN A O 1
ATOM 659 N N . GLY A 1 79 ? -4.189 -2.518 11.419 1.00 95.94 79 GLY A N 1
ATOM 660 C CA . GLY A 1 79 ? -3.524 -3.801 11.195 1.00 95.94 79 GLY A CA 1
ATOM 661 C C . GLY A 1 79 ? -4.087 -4.587 10.007 1.00 95.94 79 GLY A C 1
ATOM 662 O O . GLY A 1 79 ? -4.193 -5.811 10.081 1.00 95.94 79 GLY A O 1
ATOM 663 N N . VAL A 1 80 ? -4.503 -3.910 8.931 1.00 97.88 80 VAL A N 1
ATOM 664 C CA . VAL A 1 80 ? -4.952 -4.569 7.695 1.00 97.88 80 VAL A CA 1
ATOM 665 C C . VAL A 1 80 ? -3.719 -4.923 6.858 1.00 97.88 80 VAL A C 1
ATOM 667 O O . VAL A 1 80 ? -2.983 -4.015 6.464 1.00 97.88 80 VAL A O 1
ATOM 670 N N . PRO A 1 81 ? -3.463 -6.213 6.572 1.00 97.56 81 PRO A N 1
ATOM 671 C CA . PRO A 1 81 ? -2.295 -6.608 5.796 1.00 97.56 81 PRO A CA 1
ATOM 672 C C . PRO A 1 81 ? -2.301 -5.999 4.394 1.00 97.56 81 PRO A C 1
ATOM 674 O O . PRO A 1 81 ? -3.350 -5.895 3.754 1.00 97.56 81 PRO A O 1
ATOM 677 N N . MET A 1 82 ? -1.112 -5.656 3.897 1.00 97.56 82 MET A N 1
ATOM 678 C CA . MET A 1 82 ? -0.913 -5.119 2.551 1.00 97.56 82 MET A CA 1
ATOM 679 C C . MET A 1 82 ? 0.078 -5.972 1.760 1.00 97.56 82 MET A C 1
ATOM 681 O O . MET A 1 82 ? 1.000 -6.556 2.330 1.00 97.56 82 MET A O 1
ATOM 685 N N . THR A 1 83 ? -0.091 -6.041 0.439 1.00 96.56 83 THR A N 1
ATOM 686 C CA . THR A 1 83 ? 0.833 -6.764 -0.446 1.00 96.56 83 THR A CA 1
ATOM 687 C C . THR A 1 83 ? 1.001 -6.063 -1.791 1.00 96.56 83 THR A C 1
ATOM 689 O O . THR A 1 83 ? 0.051 -5.481 -2.311 1.00 96.56 83 THR A O 1
ATOM 692 N N . GLY A 1 84 ? 2.208 -6.106 -2.356 1.00 95.19 84 GLY A N 1
ATOM 693 C CA . GLY A 1 84 ? 2.485 -5.566 -3.684 1.00 95.19 84 GLY A CA 1
ATOM 694 C C . GLY A 1 84 ? 2.029 -6.528 -4.776 1.00 95.19 84 GLY A C 1
ATOM 695 O O . GLY A 1 84 ? 2.284 -7.731 -4.697 1.00 95.19 84 GLY A O 1
ATOM 696 N N . LEU A 1 85 ? 1.345 -6.009 -5.793 1.00 92.75 85 LEU A N 1
ATOM 697 C CA . LEU A 1 85 ? 0.768 -6.838 -6.856 1.00 92.75 85 LEU A CA 1
ATOM 698 C C . LEU A 1 85 ? 1.676 -6.959 -8.081 1.00 92.75 85 LEU A C 1
ATOM 700 O O . LEU A 1 85 ? 1.685 -8.006 -8.737 1.00 92.75 85 LEU A O 1
ATOM 704 N N . ASN A 1 86 ? 2.448 -5.914 -8.379 1.00 90.25 86 ASN A N 1
ATOM 705 C CA . ASN A 1 86 ? 3.154 -5.810 -9.648 1.00 90.25 86 ASN A CA 1
ATOM 706 C C . ASN A 1 86 ? 4.446 -6.635 -9.696 1.00 90.25 86 ASN A C 1
ATOM 708 O O . ASN A 1 86 ? 5.067 -6.976 -8.687 1.00 90.25 86 ASN A O 1
ATOM 712 N N . VAL A 1 87 ? 4.853 -6.977 -10.914 1.00 86.12 87 VAL A N 1
ATOM 713 C CA . VAL A 1 87 ? 6.199 -7.481 -11.209 1.00 86.12 87 VAL A CA 1
ATOM 714 C C . VAL A 1 87 ? 7.145 -6.299 -11.468 1.00 86.12 87 VAL A C 1
ATOM 716 O O . VAL A 1 87 ? 6.662 -5.193 -11.729 1.00 86.12 87 VAL A O 1
ATOM 719 N N . PRO A 1 88 ? 8.476 -6.499 -11.429 1.00 84.75 88 PRO A N 1
ATOM 720 C CA . PRO A 1 88 ? 9.424 -5.436 -11.734 1.00 84.75 88 PRO A CA 1
ATOM 721 C C . PRO A 1 88 ? 9.139 -4.752 -13.068 1.00 84.75 88 PRO A C 1
ATOM 723 O O . PRO A 1 88 ? 8.909 -5.411 -14.080 1.00 84.75 88 PRO A O 1
ATOM 726 N N . ARG A 1 89 ? 9.206 -3.419 -13.092 1.00 79.88 89 ARG A N 1
ATOM 727 C CA . ARG A 1 89 ? 8.928 -2.626 -14.304 1.00 79.88 89 ARG A CA 1
ATOM 728 C C . ARG A 1 89 ? 9.888 -2.935 -15.460 1.00 79.88 89 ARG A C 1
ATOM 730 O O . ARG A 1 89 ? 9.521 -2.825 -16.624 1.00 79.88 89 ARG A O 1
ATOM 737 N N . SER A 1 90 ? 11.113 -3.353 -15.142 1.00 81.06 90 SER A N 1
ATOM 738 C CA . SER A 1 90 ? 12.077 -3.850 -16.130 1.00 81.06 90 SER A CA 1
ATOM 739 C C . SER A 1 90 ? 11.561 -5.101 -16.842 1.00 81.06 90 SER A C 1
ATOM 741 O O . SER A 1 90 ? 11.713 -5.220 -18.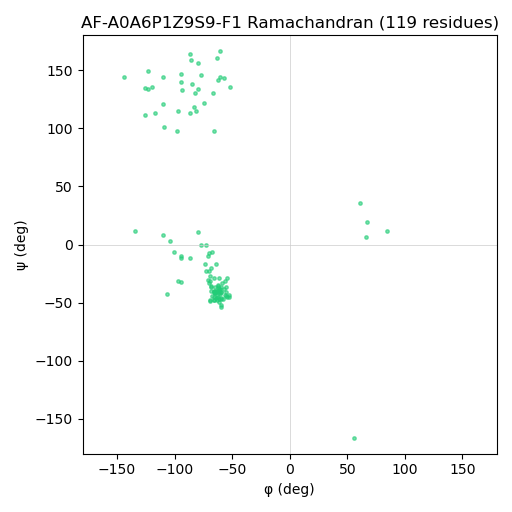052 1.00 81.06 90 SER A O 1
ATOM 743 N N . LEU A 1 91 ? 10.887 -5.994 -16.112 1.00 80.75 91 LEU A N 1
ATOM 744 C CA . LEU A 1 91 ? 10.314 -7.216 -16.661 1.00 80.75 91 LEU A CA 1
ATOM 745 C C . LEU A 1 91 ? 9.195 -6.896 -17.656 1.00 80.75 91 LEU A C 1
ATOM 747 O O . LEU A 1 91 ? 9.192 -7.417 -18.767 1.00 80.75 91 LEU A O 1
ATOM 751 N N . THR A 1 92 ? 8.270 -6.003 -17.290 1.00 80.44 92 THR A N 1
ATOM 752 C CA . THR A 1 92 ? 7.183 -5.602 -18.197 1.00 80.44 92 THR A CA 1
ATOM 753 C C . THR A 1 92 ? 7.708 -4.863 -19.426 1.00 80.44 92 THR A C 1
ATOM 755 O O . THR A 1 92 ? 7.210 -5.094 -20.524 1.00 80.44 92 THR A O 1
ATOM 758 N N . SER A 1 93 ? 8.748 -4.036 -19.274 1.00 80.00 93 SER A N 1
ATOM 759 C CA . SER A 1 93 ? 9.409 -3.353 -20.394 1.00 80.00 93 SER A CA 1
ATOM 760 C C . SER A 1 93 ? 10.094 -4.325 -21.364 1.00 80.00 93 SER A C 1
ATOM 762 O O . SER A 1 93 ? 10.014 -4.135 -22.579 1.00 80.00 93 SER A O 1
ATOM 764 N N . ASN A 1 94 ? 10.748 -5.370 -20.852 1.00 79.31 94 ASN A N 1
ATOM 765 C CA . ASN A 1 94 ? 11.386 -6.395 -21.680 1.00 79.31 94 ASN A CA 1
ATOM 766 C C . ASN A 1 94 ? 10.335 -7.180 -22.477 1.00 79.31 94 ASN A C 1
ATOM 768 O O . ASN A 1 94 ? 10.428 -7.268 -23.699 1.00 79.31 94 ASN A O 1
ATOM 772 N N . VAL A 1 95 ? 9.262 -7.634 -21.819 1.00 80.94 95 VAL A N 1
ATOM 773 C CA . VAL A 1 95 ? 8.162 -8.337 -22.501 1.00 80.94 95 VAL A CA 1
ATOM 774 C C . VAL A 1 95 ? 7.485 -7.456 -23.549 1.00 80.94 95 VAL A C 1
ATOM 776 O O . VAL A 1 95 ? 7.196 -7.928 -24.642 1.00 80.94 95 VAL A O 1
ATOM 779 N N . ALA A 1 96 ? 7.255 -6.175 -23.261 1.00 77.62 96 ALA A N 1
ATOM 780 C CA . ALA A 1 96 ? 6.603 -5.272 -24.209 1.00 77.62 96 ALA A CA 1
ATOM 781 C C . ALA A 1 96 ? 7.434 -5.019 -25.480 1.00 77.62 96 ALA A C 1
ATOM 783 O O . ALA A 1 96 ? 6.866 -4.746 -26.533 1.00 77.62 96 ALA A O 1
ATOM 784 N N . SER A 1 97 ? 8.765 -5.090 -25.387 1.00 76.06 97 SER A N 1
ATOM 785 C CA . SER A 1 97 ? 9.672 -4.788 -26.502 1.00 76.06 97 SER A CA 1
ATOM 786 C C . SER A 1 97 ? 10.152 -6.024 -27.262 1.00 76.06 97 SER A C 1
ATOM 788 O O . SER A 1 97 ? 10.412 -5.942 -28.458 1.00 76.06 97 SER A O 1
ATOM 790 N N . GLN A 1 98 ? 10.281 -7.160 -26.579 1.00 75.81 98 GLN A N 1
ATOM 791 C CA . GLN A 1 98 ? 10.932 -8.369 -27.092 1.00 75.81 98 GLN A CA 1
ATOM 792 C C . GLN A 1 98 ? 10.116 -9.641 -26.817 1.00 75.81 98 GLN A C 1
ATOM 794 O O . GLN A 1 98 ? 10.617 -10.755 -26.970 1.00 75.81 98 GLN A O 1
ATOM 799 N N . CYS A 1 99 ? 8.857 -9.492 -26.397 1.00 75.56 99 CYS A N 1
ATOM 800 C CA . CYS A 1 99 ? 7.980 -10.594 -26.008 1.00 75.56 99 CYS A CA 1
ATOM 801 C C . CYS A 1 99 ? 8.594 -11.470 -24.907 1.00 75.56 99 CYS A C 1
ATOM 803 O O . CYS A 1 99 ? 9.570 -11.110 -24.242 1.00 75.56 99 CYS A O 1
ATOM 805 N N . PHE A 1 100 ? 8.005 -12.642 -24.679 1.00 74.38 100 PHE A N 1
ATOM 806 C CA . PHE A 1 100 ? 8.488 -13.580 -23.669 1.00 74.38 100 PHE A CA 1
ATOM 807 C C . PHE A 1 100 ? 9.853 -14.206 -23.994 1.00 74.38 100 PHE A C 1
ATOM 809 O O . PHE A 1 100 ? 10.393 -14.908 -23.146 1.00 74.38 100 PHE A O 1
ATOM 816 N N . GLU A 1 101 ? 10.431 -13.982 -25.177 1.00 73.88 101 GLU A N 1
ATOM 817 C CA . GLU A 1 101 ? 11.778 -14.467 -25.525 1.00 73.88 101 GLU A CA 1
ATOM 818 C C . GLU A 1 101 ? 12.876 -13.748 -24.733 1.00 73.88 101 GLU A C 1
ATOM 820 O O . GLU A 1 101 ? 13.912 -14.334 -24.436 1.00 73.88 101 GLU A O 1
ATOM 825 N N . SER A 1 102 ? 12.613 -12.509 -24.312 1.00 72.94 102 SER A N 1
ATOM 826 C CA . SER A 1 102 ? 13.514 -11.722 -23.459 1.00 72.94 102 SER A CA 1
ATOM 827 C C . SER A 1 102 ? 13.618 -12.198 -22.012 1.00 72.94 102 SER A C 1
ATOM 829 O O . SER A 1 102 ? 14.462 -11.698 -21.269 1.00 72.94 102 SER A O 1
ATOM 831 N N . LEU A 1 103 ? 12.755 -13.126 -21.590 1.00 75.06 103 LEU A N 1
ATOM 832 C CA . LEU A 1 103 ? 12.683 -13.563 -20.203 1.00 75.06 103 LEU A CA 1
ATOM 833 C C . LEU A 1 103 ? 13.542 -14.790 -19.944 1.00 75.06 103 LEU A C 1
ATOM 835 O O . LEU A 1 103 ? 13.432 -15.805 -20.639 1.00 75.06 103 LEU A O 1
ATOM 839 N N . THR A 1 104 ? 14.311 -14.727 -18.860 1.00 79.88 104 THR A N 1
ATOM 840 C CA . THR A 1 104 ? 14.934 -15.916 -18.273 1.00 79.88 104 THR A CA 1
ATOM 841 C C . THR A 1 104 ? 13.871 -16.896 -17.765 1.00 79.88 104 THR A C 1
ATOM 843 O O . TH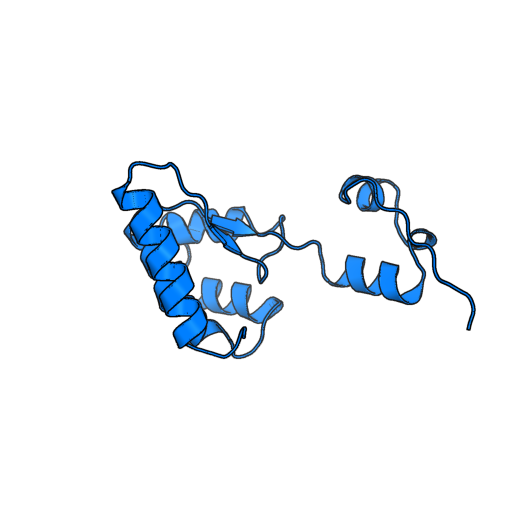R A 1 104 ? 12.723 -16.525 -17.508 1.00 79.88 104 THR A O 1
ATOM 846 N N . GLU A 1 105 ? 14.248 -18.161 -17.576 1.00 76.94 105 GLU A N 1
ATOM 847 C CA . GLU A 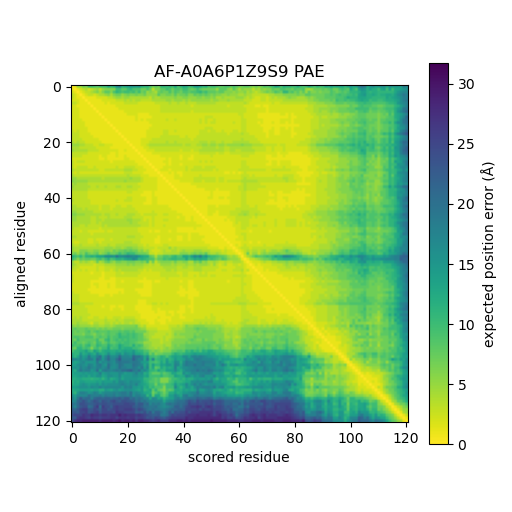1 105 ? 13.328 -19.182 -17.053 1.00 76.94 105 GLU A CA 1
ATOM 848 C C . GLU A 1 105 ? 12.796 -18.819 -15.656 1.00 76.94 105 GLU A C 1
ATOM 850 O O . GLU A 1 105 ? 11.618 -19.007 -15.356 1.00 76.94 105 GLU A O 1
ATOM 855 N N . GLU A 1 106 ? 13.640 -18.207 -14.820 1.00 78.75 106 GLU A N 1
ATOM 856 C CA . GLU A 1 106 ? 13.245 -17.732 -13.493 1.00 78.75 106 GLU A CA 1
ATOM 857 C C . GLU A 1 106 ? 12.205 -16.604 -13.573 1.00 78.75 106 GLU A C 1
ATOM 859 O O . GLU A 1 106 ? 11.233 -16.580 -12.819 1.00 78.75 106 GLU A O 1
ATOM 864 N N . GLU A 1 107 ? 12.382 -15.669 -14.503 1.00 76.88 107 GLU A N 1
ATOM 865 C CA . GLU A 1 107 ? 11.443 -14.575 -14.737 1.00 76.88 107 GLU A CA 1
ATOM 866 C C . GLU A 1 107 ? 10.116 -15.060 -15.324 1.00 76.88 107 GLU A C 1
ATOM 868 O O . GLU A 1 107 ? 9.052 -14.604 -14.896 1.00 76.88 107 GLU A O 1
ATOM 873 N N . ARG A 1 108 ? 10.168 -16.027 -16.247 1.00 74.31 108 ARG A N 1
ATOM 874 C CA . ARG A 1 108 ? 8.988 -16.689 -16.813 1.00 74.31 108 ARG A CA 1
ATOM 875 C C . ARG A 1 108 ? 8.198 -17.423 -15.730 1.00 74.31 108 ARG A C 1
ATOM 877 O O . ARG A 1 108 ? 6.980 -17.288 -15.680 1.00 74.31 108 ARG A O 1
ATOM 884 N N . GLY A 1 109 ? 8.883 -18.098 -14.805 1.00 72.81 109 GLY A N 1
ATOM 885 C CA . GLY A 1 109 ? 8.263 -18.770 -13.659 1.00 72.81 109 GLY A CA 1
ATOM 886 C C . GLY A 1 109 ? 7.549 -17.834 -12.670 1.00 72.81 109 GLY A C 1
ATOM 887 O O . GLY A 1 109 ? 6.729 -18.290 -11.875 1.00 72.81 109 GLY A O 1
ATOM 888 N N . ARG A 1 110 ? 7.817 -16.520 -12.707 1.00 73.81 110 ARG A N 1
ATOM 889 C CA . ARG A 1 110 ? 7.129 -15.513 -11.869 1.00 73.81 110 ARG A CA 1
ATOM 890 C C . ARG A 1 110 ? 5.832 -14.996 -12.496 1.00 73.81 110 ARG A C 1
ATOM 892 O O . ARG A 1 110 ? 5.059 -14.303 -11.817 1.00 73.81 110 ARG A O 1
ATOM 899 N N . LEU A 1 111 ? 5.594 -15.299 -13.768 1.00 70.19 111 LEU A N 1
ATOM 900 C CA . LEU A 1 111 ? 4.389 -14.917 -14.489 1.00 70.19 111 LEU A CA 1
ATOM 901 C C . LEU A 1 111 ? 3.355 -16.054 -14.424 1.00 70.19 111 LEU A C 1
ATOM 903 O O . LEU A 1 111 ? 3.728 -17.225 -14.395 1.00 70.19 111 LEU A O 1
ATOM 907 N N . PRO A 1 112 ? 2.047 -15.740 -14.383 1.00 67.56 112 PRO A N 1
ATOM 908 C CA . PRO A 1 112 ? 1.021 -16.758 -14.591 1.00 67.56 112 PRO A CA 1
ATOM 909 C C . PRO A 1 112 ? 1.165 -17.379 -15.997 1.00 67.56 112 PRO A C 1
ATOM 911 O O . PRO A 1 112 ? 1.884 -16.830 -16.830 1.00 67.56 112 PRO A O 1
ATOM 914 N N . PRO A 1 113 ? 0.511 -18.511 -16.305 1.00 65.06 113 PRO A N 1
ATOM 915 C CA . PRO A 1 113 ? 0.538 -19.070 -17.654 1.00 65.06 113 PRO A CA 1
ATOM 916 C C . PRO A 1 113 ? -0.178 -18.112 -18.620 1.00 65.06 113 PRO A C 1
ATOM 918 O O . PRO A 1 113 ? -1.404 -18.094 -18.692 1.00 65.06 113 PRO A O 1
ATOM 921 N N . ILE A 1 114 ? 0.590 -17.282 -19.329 1.00 65.00 114 ILE A N 1
ATOM 922 C CA . ILE A 1 114 ? 0.097 -16.321 -20.324 1.00 65.00 114 ILE A CA 1
ATOM 923 C C . ILE A 1 114 ? 0.830 -16.564 -21.642 1.00 65.00 114 ILE A C 1
ATOM 925 O O . ILE A 1 114 ? 2.052 -16.701 -21.655 1.00 65.00 114 ILE A O 1
ATOM 929 N N . ALA A 1 115 ? 0.092 -16.581 -22.749 1.00 61.38 115 ALA A N 1
ATOM 930 C CA . ALA A 1 115 ? 0.660 -16.540 -24.093 1.00 61.38 115 ALA A CA 1
ATOM 931 C C . ALA A 1 115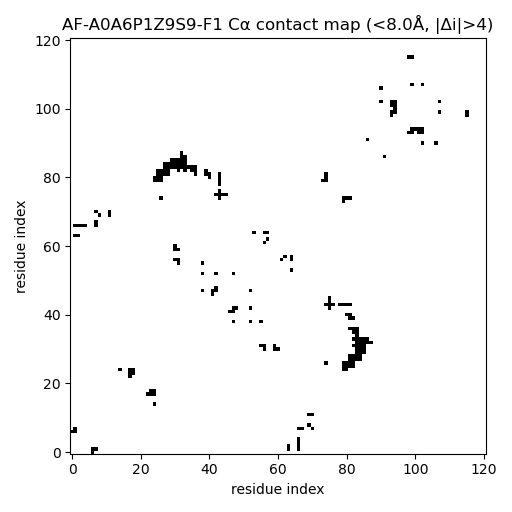 ? 0.688 -15.086 -24.590 1.00 61.38 115 ALA A C 1
ATOM 933 O O . ALA A 1 115 ? -0.246 -14.326 -24.332 1.00 61.38 115 ALA A O 1
ATOM 934 N N . CYS A 1 116 ? 1.764 -14.687 -25.274 1.00 60.59 116 CYS A N 1
ATOM 935 C CA . CYS A 1 116 ? 1.850 -13.394 -25.949 1.00 60.59 116 CYS A CA 1
ATOM 936 C C . CYS A 1 116 ? 1.793 -13.678 -27.444 1.00 60.59 116 CYS A C 1
ATOM 938 O O . CYS A 1 116 ? 2.774 -14.130 -28.029 1.00 60.59 116 CYS A O 1
ATOM 940 N N . GLU A 1 117 ? 0.623 -13.467 -28.037 1.00 59.62 117 GLU A N 1
ATOM 941 C CA . GLU A 1 117 ? 0.448 -13.492 -29.484 1.00 59.62 117 GLU A CA 1
ATOM 942 C C . GLU A 1 117 ? 0.482 -12.048 -29.983 1.00 59.62 117 GLU A C 1
ATOM 944 O O . GLU A 1 117 ? -0.500 -11.311 -29.895 1.00 59.62 117 GLU A O 1
ATOM 949 N N . VAL A 1 118 ? 1.642 -11.614 -30.469 1.00 57.62 118 VAL A N 1
ATOM 950 C CA . VAL A 1 118 ? 1.767 -10.342 -31.189 1.00 57.62 118 VAL A CA 1
ATOM 951 C C . VAL A 1 118 ? 1.334 -10.578 -32.628 1.00 57.62 118 VAL A C 1
ATOM 953 O O . VAL A 1 118 ? 1.981 -11.323 -33.362 1.00 57.62 118 VAL A O 1
ATOM 956 N N . SER A 1 119 ? 0.233 -9.949 -33.039 1.00 45.91 119 SER A N 1
ATOM 957 C CA . SER A 1 119 ? -0.128 -9.900 -34.458 1.00 45.91 119 SER A CA 1
ATOM 958 C C . SER A 1 119 ? 0.916 -9.063 -35.209 1.00 45.91 119 SER A C 1
ATOM 960 O O . SER A 1 119 ? 1.231 -7.964 -34.743 1.00 45.91 119 SER A O 1
ATOM 962 N N . PRO A 1 120 ? 1.469 -9.547 -36.335 1.00 57.25 120 PRO A N 1
ATOM 963 C CA . PRO A 1 120 ? 2.347 -8.728 -37.159 1.00 57.25 120 PRO A CA 1
ATOM 964 C C . PRO A 1 120 ? 1.582 -7.510 -37.698 1.00 57.25 120 PRO A C 1
ATOM 966 O O . PRO A 1 120 ? 0.391 -7.609 -38.002 1.00 57.25 120 PRO A O 1
ATOM 969 N N . ALA A 1 121 ? 2.278 -6.370 -37.750 1.00 52.59 121 ALA A N 1
ATOM 970 C CA . ALA A 1 121 ? 1.777 -5.103 -38.284 1.00 52.59 121 ALA A CA 1
ATOM 971 C C . ALA A 1 121 ? 1.616 -5.132 -39.810 1.00 52.59 121 ALA A C 1
ATOM 973 O O . ALA A 1 121 ? 2.410 -5.841 -40.474 1.00 52.59 121 ALA A O 1
#

Mean predicted aligned error: 6.69 Å

Organism: NCBI:txid370038

pLDDT: mean 87.64, std 11.8, range [45.91, 98.31]